Protein 3KSH (pdb70)

Nearest PDB structures (foldseek):
  3ksf-assembly2_D  TM=9.788E-01  e=5.929E-32  Staphylococcus aureus subsp. aureus MRSA252
  3ksg-assembly1_B  TM=9.656E-01  e=8.180E-30  Staphylococcus aureus subsp. aureus MRSA252
  5hl6-assembly1_A  TM=9.704E-01  e=9.368E-22  Burkholderia vietnamiensis G4
  8dgd-assembly1_A  TM=9.739E-01  e=2.449E-20  Klebsiella pneumoniae subsp. pneumoniae HS11286
  1vhm-assembly1_A  TM=9.750E-01  e=4.643E-20  Escherichia coli

Radius of gyration: 14.08 Å; Cα contacts (8 Å, |Δi|>4): 304; chains: 1; bounding box: 39×30×37 Å

Sequence (152 aa):
TINPTNYTLLKKQAASLIEDEHHMIAILSNMSALLNDNLDQINWVGFYLLEQNELILGPFQGHPACVHIPIGKGVCGTAVSERRTQVVADVHQFKGHIACDANSKSEIVVPIFKDDKIIGVLDIDAPITDRFDDNDKEHLEAIVKIIEKQLA

Solvent-accessible surface area: 7933 Å² total; per-residue (Å²): 165,69,90,113,27,84,12,90,112,2,45,142,88,0,38,76,62,2,107,115,76,152,144,63,94,49,2,1,43,73,0,0,33,19,0,60,113,56,9,48,6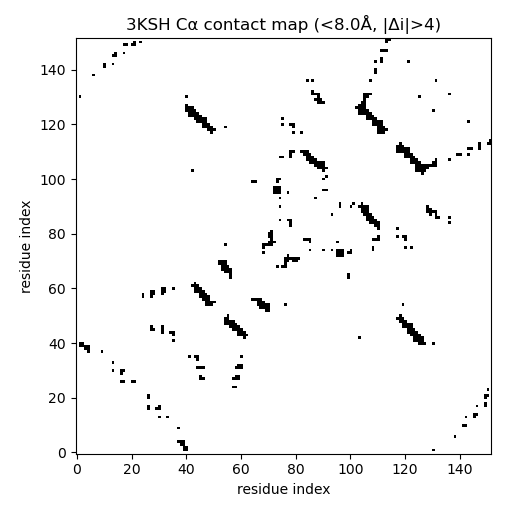2,26,44,18,0,0,0,10,16,33,66,143,132,51,0,30,39,13,24,56,58,47,137,129,38,48,73,104,7,58,74,38,122,0,0,6,0,17,0,9,59,91,128,159,16,18,60,12,48,53,5,139,138,32,187,37,72,48,94,57,16,80,104,9,101,0,2,0,0,6,8,3,66,75,118,128,111,5,31,0,0,0,6,0,17,0,59,61,65,92,11,14,80,118,81,14,61,111,33,0,59,31,0,4,120,46,0,33,122,43,36,98

Structure (mmCIF, N/CA/C/O backbone):
data_3KSH
#
_entry.id   3KSH
#
_cell.length_a   89.993
_cell.length_b   89.993
_cell.length_c   88.538
_cell.angle_alpha   90.00
_cell.angle_beta   90.00
_cell.angle_gamma   120.00
#
_symmetry.space_group_name_H-M   'P 61 2 2'
#
loop_
_entity.id
_entity.type
_entity.pdbx_description
1 polymer 'Putative uncharacterized protein'
2 non-polymer 'SULFATE ION'
3 water water
#
loop_
_atom_site.group_PDB
_atom_site.id
_atom_site.type_symbol
_atom_site.label_atom_id
_atom_site.label_alt_id
_atom_site.label_comp_id
_atom_site.label_asym_id
_atom_site.label_entity_id
_atom_site.label_seq_id
_atom_site.pdbx_PDB_ins_code
_atom_site.Cartn_x
_atom_site.Cartn_y
_atom_site.Cartn_z
_atom_site.occupancy
_atom_site.B_iso_or_equiv
_atom_site.auth_seq_id
_atom_site.auth_comp_id
_atom_site.auth_asym_id
_atom_site.auth_atom_id
_atom_site.pdbx_PDB_model_num
ATOM 1 N N . THR A 1 9 ? 78.359 9.921 -31.545 1.00 35.30 3 THR A N 1
ATOM 2 C CA . THR A 1 9 ? 78.222 11.071 -32.482 1.00 35.53 3 THR A CA 1
ATOM 3 C C . THR A 1 9 ? 76.906 11.006 -33.253 1.00 33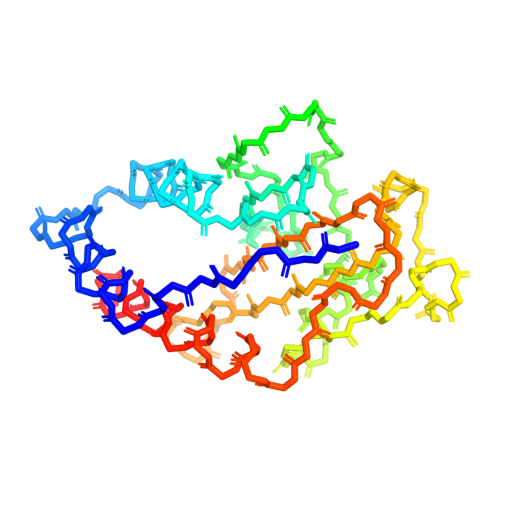.93 3 THR A C 1
ATOM 4 O O . THR A 1 9 ? 76.598 10.002 -33.895 1.00 34.41 3 THR A O 1
ATOM 8 N N . ILE A 1 10 ? 76.134 12.086 -33.183 1.00 28.53 4 ILE A N 1
ATOM 9 C CA . ILE A 1 10 ? 74.852 12.167 -33.876 1.00 26.79 4 ILE A CA 1
ATOM 10 C C . ILE A 1 10 ? 74.912 13.248 -34.946 1.00 26.50 4 ILE A C 1
ATOM 11 O O . ILE A 1 10 ? 75.053 14.429 -34.634 1.00 26.15 4 ILE A O 1
ATOM 16 N N . ASN A 1 11 ? 74.813 12.844 -36.207 1.00 27.06 5 ASN A N 1
ATOM 17 C CA . ASN A 1 11 ? 74.840 13.799 -37.304 1.00 26.55 5 ASN A CA 1
ATOM 18 C C . ASN A 1 11 ? 73.520 14.570 -37.283 1.00 24.51 5 ASN A C 1
ATOM 19 O O . ASN A 1 11 ? 72.450 13.975 -37.167 1.00 25.37 5 ASN A O 1
ATOM 24 N N . PRO A 1 12 ? 73.578 15.908 -37.384 1.00 22.80 6 PRO A N 1
ATOM 25 C CA . PRO A 1 12 ? 72.362 16.727 -37.368 1.00 20.46 6 PRO A CA 1
ATOM 26 C C . PRO A 1 12 ? 71.495 16.595 -38.619 1.00 17.70 6 PRO A C 1
ATOM 27 O O . PRO A 1 12 ? 71.974 16.238 -39.692 1.00 17.56 6 PRO A O 1
ATOM 31 N N . THR A 1 13 ? 70.210 16.893 -38.460 1.00 16.70 7 THR A N 1
ATOM 32 C CA . THR A 1 13 ? 69.247 16.826 -39.557 1.00 16.53 7 THR A CA 1
ATOM 33 C C . THR A 1 13 ? 68.764 18.229 -39.916 1.00 14.49 7 THR A C 1
ATOM 34 O O . THR A 1 13 ? 68.481 19.035 -39.030 1.00 14.61 7 THR A O 1
ATOM 38 N N . ASN A 1 14 ? 68.675 18.526 -41.210 1.00 14.04 8 ASN A N 1
ATOM 39 C CA . ASN A 1 14 ? 68.177 19.827 -41.639 1.00 14.29 8 ASN A CA 1
ATOM 40 C C . ASN A 1 14 ? 66.656 19.707 -41.654 1.00 13.77 8 ASN A C 1
ATOM 41 O O . ASN A 1 14 ? 66.041 19.474 -42.696 1.00 14.35 8 ASN A O 1
ATOM 46 N N . TYR A 1 15 ? 66.060 19.858 -40.476 1.00 14.17 9 TYR A N 1
ATOM 47 C CA . TYR A 1 15 ? 64.616 19.754 -40.309 1.00 14.06 9 TYR A CA 1
ATOM 48 C C . TYR A 1 15 ? 63.838 20.780 -41.114 1.00 14.75 9 TYR A C 1
ATOM 49 O O . TYR A 1 15 ? 62.708 20.531 -41.525 1.00 16.09 9 TYR A O 1
ATOM 58 N N . THR A 1 16 ? 64.436 21.944 -41.332 1.00 15.00 10 THR A N 1
ATOM 59 C CA . THR A 1 16 ? 63.766 22.992 -42.083 1.00 16.55 10 THR A CA 1
ATOM 60 C C . THR A 1 16 ? 63.447 22.508 -43.497 1.00 17.04 10 THR A C 1
ATOM 61 O O . THR A 1 16 ? 62.326 22.673 -43.978 1.00 17.54 10 THR A O 1
ATOM 65 N N . LEU A 1 17 ? 64.427 21.901 -44.160 1.00 14.68 11 LEU A N 1
ATOM 66 C CA . LEU A 1 17 ? 64.193 21.383 -45.504 1.00 15.69 11 LEU A CA 1
ATOM 67 C C . LEU A 1 17 ? 63.377 20.098 -45.444 1.00 16.18 11 LEU A C 1
ATOM 68 O O . LEU A 1 17 ? 62.577 19.819 -46.334 1.00 15.48 11 LEU A O 1
ATOM 73 N N . LEU A 1 18 ? 63.575 19.315 -44.391 1.00 14.88 12 LEU A N 1
ATOM 74 C CA . LEU A 1 18 ? 62.847 18.058 -44.257 1.00 15.76 12 LEU A CA 1
ATOM 75 C C . LEU A 1 18 ? 61.339 18.283 -44.194 1.00 16.67 12 LEU A C 1
ATOM 76 O O . LEU A 1 18 ? 60.568 17.498 -44.742 1.00 16.34 12 LEU A O 1
ATOM 81 N N . LYS A 1 19 ? 60.917 19.352 -43.527 1.00 17.70 13 LYS A N 1
ATOM 82 C CA . LYS A 1 19 ? 59.494 19.651 -43.421 1.00 19.90 13 LYS A CA 1
ATOM 83 C C . LYS A 1 19 ? 58.904 19.901 -44.804 1.00 22.03 13 LYS A C 1
ATOM 84 O O . LYS A 1 19 ? 57.800 19.446 -45.111 1.00 20.87 13 LYS A O 1
ATOM 90 N N . LYS A 1 20 ? 59.646 20.624 -45.638 1.00 24.24 14 LYS A N 1
ATOM 91 C CA . LYS A 1 20 ? 59.199 20.921 -46.990 1.00 27.05 14 LYS A CA 1
ATOM 92 C C . LYS A 1 20 ? 59.088 19.641 -47.807 1.00 26.57 14 LYS A C 1
ATOM 93 O O . LYS A 1 20 ? 58.135 19.465 -48.565 1.00 27.73 14 LYS A O 1
ATOM 99 N N . GLN A 1 21 ? 60.060 18.748 -47.644 1.00 24.96 15 GLN A N 1
ATOM 100 C CA . GLN A 1 21 ? 60.059 17.479 -48.362 1.00 24.76 15 GLN A CA 1
ATOM 101 C C . GLN A 1 21 ? 58.882 16.619 -47.917 1.00 24.56 15 GLN A C 1
ATOM 102 O O . GLN A 1 21 ? 58.211 15.997 -48.740 1.00 25.43 15 GLN A O 1
ATOM 108 N N . ALA A 1 22 ? 58.635 16.586 -46.612 1.00 21.59 16 ALA A N 1
ATOM 109 C CA . ALA A 1 22 ? 57.527 15.805 -46.079 1.00 20.92 16 ALA A CA 1
ATOM 110 C C . ALA A 1 22 ? 56.228 16.275 -46.727 1.00 22.01 16 ALA A C 1
ATOM 111 O O . ALA A 1 22 ? 55.407 15.464 -47.154 1.00 20.57 16 ALA A O 1
ATOM 113 N N . ALA A 1 23 ? 56.050 17.589 -46.805 1.00 23.49 17 ALA A N 1
ATOM 114 C CA . ALA A 1 23 ? 54.850 18.161 -47.407 1.00 27.15 17 ALA A CA 1
ATOM 115 C C . ALA A 1 23 ? 54.586 17.575 -48.794 1.00 29.34 17 ALA A C 1
ATOM 116 O O . ALA A 1 23 ? 53.441 17.539 -49.247 1.00 30.11 17 ALA A O 1
ATOM 118 N N . SER A 1 24 ? 55.646 17.110 -49.456 1.00 54.86 18 SER A N 1
ATOM 119 C CA . SER A 1 24 ? 55.541 16.525 -50.794 1.00 55.65 18 SER A CA 1
ATOM 120 C C . SER A 1 24 ? 54.977 15.107 -50.781 1.00 56.01 18 SER A C 1
ATOM 121 O O . SER A 1 24 ? 53.971 14.827 -51.432 1.00 56.68 18 SER A O 1
ATOM 124 N N . LEU A 1 25 ? 55.632 14.210 -50.048 1.00 38.65 19 LEU A N 1
ATOM 125 C CA . LEU A 1 25 ? 55.178 12.824 -49.949 1.00 38.45 19 LEU A CA 1
ATOM 126 C C . LEU A 1 25 ? 53.827 12.772 -49.251 1.00 38.29 19 LEU A C 1
ATOM 127 O O . LEU A 1 25 ? 53.338 11.699 -48.892 1.00 38.05 19 LEU A O 1
ATOM 132 N N . ILE A 1 26 ? 53.226 13.940 -49.062 1.00 25.65 20 ILE A N 1
ATOM 133 C CA . ILE A 1 26 ? 51.949 14.031 -48.380 1.00 25.16 20 ILE A CA 1
ATOM 134 C C . ILE A 1 26 ? 50.899 14.752 -49.232 1.00 24.88 20 ILE A C 1
ATOM 135 O O . ILE A 1 26 ? 49.757 14.307 -49.326 1.00 22.81 20 ILE A O 1
ATOM 140 N N . GLU A 1 27 ? 51.296 15.853 -49.863 1.00 23.16 21 GLU A N 1
ATOM 141 C CA . GLU A 1 27 ? 50.380 16.641 -50.688 1.00 24.28 21 GLU A CA 1
ATOM 142 C C . GLU A 1 27 ? 49.710 15.866 -51.820 1.00 23.75 21 GLU A C 1
ATOM 143 O O . GLU A 1 27 ? 50.345 15.055 -52.496 1.00 22.88 21 GLU A O 1
ATOM 149 N N . ASP A 1 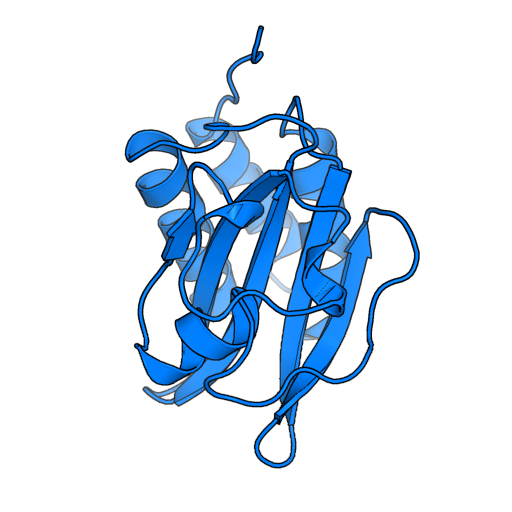28 ? 48.423 16.135 -52.023 1.00 37.26 22 ASP A N 1
ATOM 150 C CA . ASP A 1 28 ? 47.640 15.489 -53.074 1.00 37.55 22 ASP A CA 1
ATOM 151 C C . ASP A 1 28 ? 47.434 13.995 -52.846 1.00 36.06 22 ASP A C 1
ATOM 152 O O . ASP A 1 28 ? 46.950 13.289 -53.732 1.00 35.93 22 ASP A O 1
ATOM 157 N N . GLU A 1 29 ? 47.801 13.513 -51.663 1.00 23.72 23 GLU A N 1
ATOM 158 C CA . GLU A 1 29 ? 47.641 12.101 -51.340 1.00 21.44 23 GLU A CA 1
ATOM 159 C C . GLU A 1 29 ? 46.515 11.931 -50.329 1.00 18.97 23 GLU A C 1
ATOM 160 O O . GLU A 1 29 ? 46.411 12.701 -49.371 1.00 17.91 23 GLU A O 1
ATOM 166 N N . HIS A 1 30 ? 45.673 10.925 -50.538 1.00 20.88 24 HIS A N 1
ATOM 167 C CA . HIS A 1 30 ? 44.575 10.677 -49.618 1.00 21.07 24 HIS A CA 1
ATOM 168 C C . HIS A 1 30 ? 44.558 9.255 -49.073 1.00 19.63 24 HIS A C 1
ATOM 169 O O . HIS A 1 30 ? 43.694 8.902 -48.270 1.00 20.00 24 HIS A O 1
ATOM 176 N N . HIS A 1 31 ? 45.509 8.436 -49.510 1.00 18.04 25 HIS A N 1
ATOM 177 C CA . HIS A 1 31 ? 45.603 7.073 -48.998 1.00 16.53 25 HIS A CA 1
ATOM 178 C C . HIS A 1 31 ? 46.570 7.131 -47.824 1.00 14.70 25 HIS A C 1
ATOM 179 O O . HIS A 1 31 ? 47.786 7.260 -48.009 1.00 15.08 25 HIS A O 1
ATOM 186 N N . MET A 1 32 ? 46.022 7.050 -46.617 1.00 15.82 26 MET A N 1
ATOM 187 C CA . MET A 1 32 ? 46.826 7.137 -45.407 1.00 15.59 26 MET A CA 1
ATOM 188 C C . MET A 1 32 ? 47.982 6.154 -45.335 1.00 14.51 26 MET A C 1
ATOM 189 O O . MET A 1 32 ? 49.095 6.534 -44.975 1.00 13.31 26 MET A O 1
ATOM 194 N N . ILE A 1 33 ? 47.734 4.894 -45.670 1.00 14.51 27 ILE A N 1
ATOM 195 C CA . ILE A 1 33 ? 48.803 3.907 -45.596 1.00 13.64 27 ILE A CA 1
ATOM 196 C C . ILE A 1 33 ? 49.977 4.279 -46.494 1.00 14.65 27 ILE A C 1
ATOM 197 O O . ILE A 1 33 ? 51.131 4.146 -46.091 1.00 13.59 27 ILE A O 1
ATOM 202 N N . ALA A 1 34 ? 49.685 4.758 -47.701 1.00 13.39 28 ALA A N 1
ATOM 203 C CA . ALA A 1 34 ? 50.740 5.163 -48.626 1.00 12.90 28 ALA A CA 1
ATOM 204 C C . ALA A 1 34 ? 51.519 6.339 -48.035 1.00 13.07 28 ALA A C 1
ATOM 205 O O . ALA A 1 34 ? 52.750 6.388 -48.112 1.00 13.92 28 ALA A O 1
ATOM 207 N N . ILE A 1 35 ? 50.796 7.286 -47.444 1.00 13.06 29 ILE A N 1
ATOM 208 C CA . ILE A 1 35 ? 51.419 8.454 -46.829 1.00 13.47 29 ILE A CA 1
ATOM 209 C C . ILE A 1 35 ? 52.349 8.036 -45.692 1.00 13.34 29 ILE A C 1
ATOM 210 O O . ILE A 1 35 ? 53.484 8.510 -45.598 1.00 13.64 29 ILE A O 1
ATOM 215 N N . LEU A 1 36 ? 51.871 7.144 -44.829 1.00 12.94 30 LEU A N 1
ATOM 216 C CA . LEU A 1 36 ? 52.683 6.689 -43.706 1.00 11.86 30 LEU A CA 1
ATOM 217 C C . LEU A 1 36 ? 53.873 5.853 -44.166 1.00 11.67 30 LEU A C 1
ATOM 218 O O . LEU A 1 36 ? 54.959 5.945 -43.594 1.00 12.19 30 LEU A O 1
ATOM 223 N N . SER A 1 37 ? 53.676 5.044 -45.205 1.00 10.45 31 SER A N 1
ATOM 224 C CA . SER A 1 37 ? 54.767 4.224 -45.711 1.00 10.65 31 SER A CA 1
ATOM 225 C C . SER A 1 37 ? 55.870 5.134 -46.245 1.00 11.46 31 SER A C 1
ATOM 226 O O . SER A 1 37 ? 57.040 4.985 -45.875 1.00 11.26 31 SER A O 1
ATOM 229 N N . ASN A 1 38 ? 55.509 6.088 -47.101 1.00 12.20 32 ASN A N 1
ATOM 230 C CA . ASN A 1 38 ? 56.526 6.988 -47.645 1.00 11.93 32 ASN A CA 1
ATOM 231 C C . ASN A 1 38 ? 57.152 7.869 -46.573 1.00 11.41 32 ASN A C 1
ATOM 232 O O . ASN A 1 38 ? 58.345 8.166 -46.627 1.00 12.63 32 ASN A O 1
ATOM 237 N N . MET A 1 39 ? 56.360 8.286 -45.592 1.00 11.41 33 MET A N 1
ATOM 238 C CA . MET A 1 39 ? 56.909 9.118 -44.529 1.00 10.63 33 MET A CA 1
ATOM 239 C C . MET A 1 39 ? 57.924 8.351 -43.685 1.00 10.66 33 MET A C 1
ATOM 240 O O . MET A 1 39 ? 58.930 8.917 -43.253 1.00 12.84 33 MET A O 1
ATOM 245 N N . SER A 1 40 ? 57.676 7.064 -43.447 1.00 11.06 34 SER A N 1
ATOM 246 C CA . SER A 1 40 ? 58.622 6.290 -42.657 1.00 11.63 34 SER A CA 1
ATOM 247 C C . SER A 1 40 ? 59.954 6.245 -43.413 1.00 11.95 34 SER A C 1
ATOM 248 O O . SER A 1 40 ? 61.024 6.339 -42.812 1.00 13.19 34 SER A O 1
ATOM 251 N N . ALA A 1 41 ? 59.881 6.128 -44.737 1.00 13.29 35 ALA A N 1
ATOM 252 C CA . ALA A 1 41 ? 61.085 6.079 -45.564 1.00 13.47 35 ALA A CA 1
ATOM 253 C C . ALA A 1 41 ? 61.822 7.419 -45.549 1.00 12.48 35 ALA A C 1
ATOM 254 O O . ALA A 1 41 ? 63.046 7.460 -45.407 1.00 14.55 35 ALA A O 1
ATOM 256 N N . LEU A 1 42 ? 61.075 8.509 -45.704 1.00 13.02 36 LEU A N 1
ATOM 257 C CA . LEU A 1 42 ? 61.669 9.842 -45.700 1.00 13.53 36 LEU A CA 1
ATOM 258 C C . LEU A 1 42 ? 62.415 10.104 -44.395 1.00 14.36 36 LEU A C 1
ATOM 259 O O . LEU A 1 42 ? 63.560 10.557 -44.405 1.00 14.61 36 LEU A O 1
ATOM 264 N N . LEU A 1 43 ? 61.769 9.829 -43.266 1.00 13.58 37 LEU A N 1
ATOM 265 C CA . LEU A 1 43 ? 62.414 10.052 -41.979 1.00 14.02 37 LEU A CA 1
ATOM 266 C C . LEU A 1 43 ? 63.643 9.162 -41.815 1.00 13.93 37 LEU A C 1
ATOM 267 O O . LEU A 1 43 ? 64.687 9.610 -41.340 1.00 14.83 37 LEU A O 1
ATOM 272 N N . ASN A 1 44 ? 63.530 7.902 -42.222 1.00 13.61 38 ASN A N 1
ATOM 273 C CA . ASN A 1 44 ? 64.647 6.975 -42.099 1.00 14.54 38 ASN A CA 1
ATOM 274 C C . ASN A 1 44 ? 65.845 7.458 -42.912 1.00 14.31 38 ASN A C 1
ATOM 275 O O . ASN A 1 44 ? 66.990 7.304 -42.491 1.00 15.54 38 ASN A O 1
ATOM 280 N N . ASP A 1 45 ? 65.570 8.059 -44.066 1.00 14.88 39 ASP A N 1
ATOM 281 C CA . ASP A 1 45 ? 66.629 8.545 -44.949 1.00 17.25 39 ASP A CA 1
ATOM 282 C C . ASP A 1 45 ? 67.260 9.854 -44.493 1.00 17.53 39 ASP A C 1
ATOM 283 O O . ASP A 1 45 ? 68.289 10.266 -45.034 1.00 18.77 39 ASP A O 1
ATOM 288 N N . ASN A 1 46 ? 66.661 10.509 -43.505 1.00 13.49 40 ASN A N 1
ATOM 289 C CA . ASN A 1 46 ? 67.187 11.794 -43.063 1.00 14.62 40 ASN A CA 1
ATOM 290 C C . ASN A 1 46 ? 67.542 11.930 -41.589 1.00 15.22 40 ASN A C 1
ATOM 291 O O . ASN A 1 46 ? 67.982 12.995 -41.151 1.00 16.74 40 ASN A O 1
ATOM 296 N N . LEU A 1 47 ? 67.352 10.858 -40.828 1.00 14.43 41 LEU A N 1
ATOM 297 C CA . LEU A 1 47 ? 67.691 10.861 -39.411 1.00 15.84 41 LEU A CA 1
ATOM 298 C C . LEU A 1 47 ? 68.851 9.903 -39.181 1.00 15.23 41 LEU A C 1
ATOM 299 O O . LEU A 1 47 ? 68.789 8.739 -39.567 1.00 16.15 41 LEU A O 1
ATOM 304 N N . ASP A 1 48 ? 69.914 10.403 -38.564 1.00 18.73 42 ASP A N 1
ATOM 305 C CA . ASP A 1 48 ? 71.077 9.582 -38.275 1.00 19.13 42 ASP A CA 1
ATOM 306 C C . ASP A 1 48 ? 70.907 8.959 -36.893 1.00 19.27 42 ASP A C 1
ATOM 307 O O . ASP A 1 48 ? 70.123 9.439 -36.078 1.00 18.24 42 ASP A O 1
ATOM 312 N N . GLN A 1 49 ? 71.631 7.875 -36.647 1.00 18.06 43 GLN A N 1
ATOM 313 C CA . GLN A 1 49 ? 71.592 7.193 -35.362 1.00 19.59 43 GLN A CA 1
ATOM 314 C C . GLN A 1 49 ? 70.229 6.733 -34.858 1.00 18.12 43 GLN A C 1
ATOM 315 O O . GLN A 1 49 ? 69.874 6.976 -33.703 1.00 17.07 43 GLN A O 1
ATOM 321 N N . ILE A 1 50 ? 69.462 6.087 -35.730 1.00 15.65 44 ILE A N 1
ATOM 322 C CA . ILE A 1 50 ? 68.169 5.526 -35.344 1.00 15.57 44 ILE A CA 1
ATOM 323 C C . ILE A 1 50 ? 68.150 4.098 -35.885 1.00 14.94 44 ILE A C 1
ATOM 324 O O . ILE A 1 50 ? 68.892 3.779 -36.816 1.00 17.53 44 ILE A O 1
ATOM 329 N N . ASN A 1 51 ? 67.337 3.227 -35.295 1.00 14.91 45 ASN A N 1
ATOM 330 C CA . ASN A 1 51 ? 67.268 1.851 -35.780 1.00 15.22 45 ASN A CA 1
ATOM 331 C C . ASN A 1 51 ? 65.860 1.409 -36.168 1.00 15.49 45 ASN A C 1
ATOM 332 O O . ASN A 1 51 ? 65.670 0.307 -36.671 1.00 15.92 45 ASN A O 1
ATOM 337 N N . TRP A 1 52 ? 64.875 2.274 -35.949 1.00 11.90 46 TRP A N 1
ATOM 338 C CA . TRP A 1 52 ? 63.492 1.944 -36.287 1.00 12.37 46 TRP A CA 1
ATOM 339 C C . TRP A 1 52 ? 62.673 3.223 -36.353 1.00 13.19 46 TRP A C 1
ATOM 340 O O . TRP A 1 52 ? 62.790 4.084 -35.486 1.00 13.11 46 TRP A O 1
ATOM 351 N N . VAL A 1 53 ? 61.857 3.360 -37.391 1.00 13.52 47 VAL A N 1
ATOM 352 C CA . VAL A 1 53 ? 60.999 4.531 -37.510 1.00 13.04 47 VAL A CA 1
ATOM 353 C C . VAL A 1 53 ? 59.733 4.125 -38.242 1.00 13.18 47 VAL A C 1
ATOM 354 O O . VAL A 1 53 ? 59.781 3.567 -39.336 1.00 14.16 47 VAL A O 1
ATOM 358 N N . GLY A 1 54 ? 58.592 4.391 -37.622 1.00 11.16 48 GLY A N 1
ATOM 359 C CA . GLY A 1 54 ? 57.344 4.003 -38.241 1.00 10.68 48 GLY A CA 1
ATOM 360 C C . GLY A 1 54 ? 56.129 4.445 -37.461 1.00 10.94 48 GLY A C 1
ATOM 361 O O . GLY A 1 54 ? 56.211 5.290 -36.564 1.00 11.47 48 GLY A O 1
ATOM 362 N N . PHE A 1 55 ? 54.998 3.840 -37.796 1.00 10.56 49 PHE A N 1
ATOM 363 C CA . PHE A 1 55 ? 53.730 4.204 -37.184 1.00 11.25 49 PHE A CA 1
ATOM 364 C C . PHE A 1 55 ? 52.938 3.041 -36.612 1.00 10.82 49 PHE A C 1
ATOM 365 O O . PHE A 1 55 ? 53.065 1.903 -37.060 1.00 12.27 49 PHE A O 1
ATOM 373 N N . TYR A 1 56 ? 52.133 3.357 -35.606 1.00 11.60 50 TYR A N 1
ATOM 374 C CA . TYR A 1 56 ? 51.208 2.402 -35.007 1.00 12.99 50 TYR A CA 1
ATOM 375 C C . TYR A 1 56 ? 49.868 3.122 -35.118 1.00 13.57 50 TYR A C 1
ATOM 376 O O . TYR A 1 56 ? 49.797 4.340 -34.936 1.00 14.66 50 TYR A O 1
ATOM 385 N N . LEU A 1 57 ? 48.815 2.381 -35.431 1.00 13.19 51 LEU A N 1
ATOM 386 C CA . LEU A 1 57 ? 47.493 2.972 -35.577 1.00 13.73 51 LEU A CA 1
ATOM 387 C C . LEU A 1 57 ? 46.563 2.455 -34.495 1.00 15.44 51 LEU A C 1
ATOM 388 O O . LEU A 1 57 ? 46.598 1.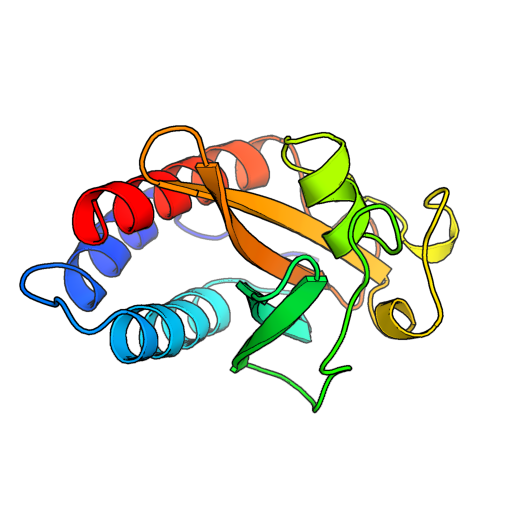274 -34.158 1.00 15.94 51 LEU A O 1
ATOM 393 N N . LEU A 1 58 ? 45.746 3.344 -33.937 1.00 14.41 52 LEU A N 1
ATOM 394 C CA . LEU A 1 58 ? 44.800 2.939 -32.906 1.00 17.13 52 LEU A CA 1
ATOM 395 C C . LEU A 1 58 ? 43.614 2.267 -33.578 1.00 17.60 52 LEU A C 1
ATOM 396 O O . LEU A 1 58 ? 42.875 2.899 -34.335 1.00 18.12 52 LEU A O 1
ATOM 401 N N . GLU A 1 59 ? 43.453 0.977 -33.308 1.00 19.77 53 GLU A N 1
ATOM 402 C CA . GLU A 1 59 ? 42.372 0.188 -33.885 1.00 23.89 53 GLU A CA 1
ATOM 403 C C . GLU A 1 59 ? 41.800 -0.731 -32.817 1.00 24.63 53 GLU A C 1
ATOM 404 O O . GLU A 1 59 ? 42.532 -1.493 -32.188 1.00 26.42 53 GLU A O 1
ATOM 410 N N . GLN A 1 60 ? 40.489 -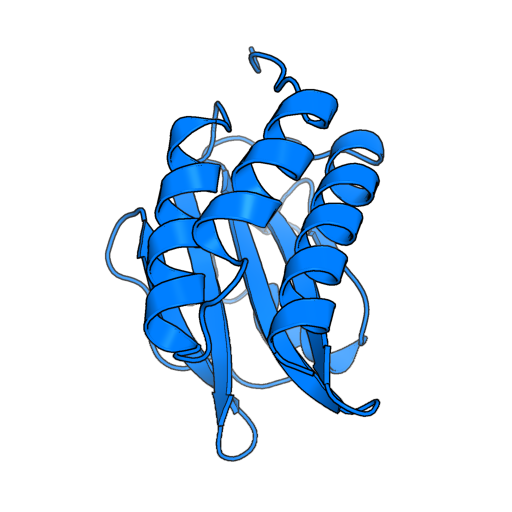0.664 -32.620 1.00 25.48 54 GLN A N 1
ATOM 411 C CA . GLN A 1 60 ? 39.828 -1.498 -31.621 1.00 26.93 54 GLN A CA 1
ATOM 412 C C . GLN A 1 60 ? 40.424 -1.336 -30.221 1.00 25.87 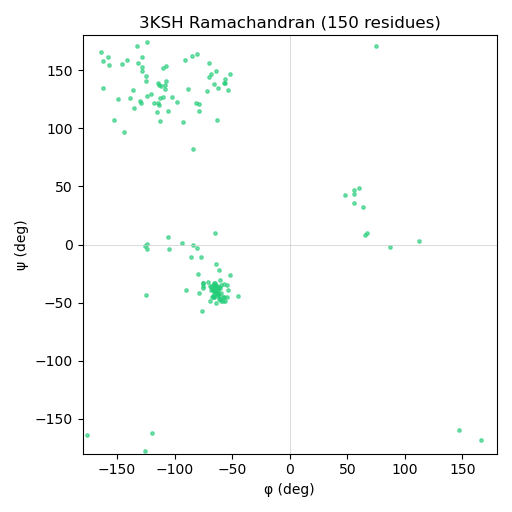54 GLN A C 1
ATOM 413 O O . GLN A 1 60 ? 40.649 -2.320 -29.515 1.00 26.43 54 GLN A O 1
ATOM 419 N N . ASN A 1 61 ? 40.693 -0.092 -29.834 1.00 25.19 55 ASN A N 1
ATOM 420 C CA . ASN A 1 61 ? 41.223 0.219 -28.506 1.00 23.26 55 ASN A CA 1
ATOM 421 C C . ASN A 1 61 ? 42.611 -0.328 -28.151 1.00 22.08 55 ASN A C 1
ATOM 422 O O . ASN A 1 61 ? 42.878 -0.643 -26.995 1.00 21.18 55 ASN A O 1
ATOM 427 N N . GLU A 1 62 ? 43.488 -0.437 -29.144 1.00 19.69 56 GLU A N 1
ATOM 428 C CA . GLU A 1 62 ? 44.860 -0.903 -28.935 1.00 17.54 56 GLU A CA 1
ATOM 429 C C . GLU A 1 62 ? 45.674 -0.372 -30.113 1.00 14.92 56 GLU A C 1
ATOM 430 O O . GLU A 1 62 ? 45.099 0.015 -31.125 1.00 13.89 56 GLU A O 1
ATOM 436 N N . LEU A 1 63 ? 46.996 -0.331 -29.976 1.00 15.47 57 LEU A N 1
ATOM 437 C CA . LEU A 1 63 ? 47.844 0.130 -31.073 1.00 13.96 57 LEU A CA 1
ATOM 438 C C . LEU A 1 63 ? 48.190 -1.061 -31.951 1.00 14.73 57 LEU A C 1
ATOM 439 O O . LEU A 1 63 ? 48.560 -2.126 -31.454 1.00 14.97 57 LEU A O 1
ATOM 444 N N . ILE A 1 64 ? 48.065 -0.869 -33.260 1.00 13.32 58 ILE A N 1
ATOM 445 C CA . ILE A 1 64 ? 48.359 -1.910 -34.235 1.00 13.55 58 ILE A CA 1
ATOM 446 C C . ILE A 1 64 ? 49.457 -1.402 -35.165 1.00 13.91 58 ILE A C 1
ATOM 447 O O . ILE A 1 64 ? 49.371 -0.300 -35.712 1.00 14.41 58 ILE A O 1
ATOM 452 N N . LEU A 1 65 ? 50.486 -2.218 -35.337 1.00 11.40 59 LEU A N 1
ATOM 453 C CA . LEU A 1 65 ? 51.619 -1.867 -36.179 1.00 12.08 59 LEU A CA 1
ATOM 454 C C . LEU A 1 65 ? 51.236 -1.449 -37.591 1.00 11.29 59 LEU A C 1
ATOM 455 O O . LEU A 1 65 ? 50.441 -2.112 -38.253 1.00 13.16 59 LEU A O 1
ATOM 460 N N . GLY A 1 66 ? 51.828 -0.343 -38.034 1.00 11.42 60 GLY A N 1
ATOM 461 C CA . GLY A 1 66 ? 51.600 0.167 -39.372 1.00 10.98 60 GLY A CA 1
ATOM 462 C C . GLY A 1 66 ? 52.933 0.194 -40.103 1.00 11.89 60 GLY A C 1
ATOM 463 O O . GLY A 1 66 ? 53.883 -0.459 -39.670 1.00 14.10 60 GLY A O 1
ATOM 464 N N . PRO A 1 67 ? 53.042 0.947 -41.207 1.00 12.04 61 PRO A N 1
ATOM 465 C CA . PRO A 1 67 ? 54.266 1.066 -42.013 1.00 11.56 61 PRO A CA 1
ATOM 466 C C . PRO A 1 67 ? 55.472 1.537 -41.201 1.00 11.80 61 PRO A C 1
ATOM 467 O O . PRO A 1 67 ? 55.349 2.393 -40.327 1.00 11.75 61 PRO A O 1
ATOM 471 N N . PHE A 1 68 ? 56.643 0.995 -41.512 1.00 10.80 62 PHE A N 1
ATOM 472 C CA . PHE A 1 68 ? 57.853 1.364 -40.790 1.00 10.57 62 PHE A CA 1
ATOM 473 C C . PHE A 1 68 ? 59.112 0.953 -41.538 1.00 9.76 62 PHE A C 1
ATOM 474 O O . PHE A 1 68 ? 59.057 0.157 -42.472 1.00 11.17 62 PHE A O 1
ATOM 482 N N . GLN A 1 69 ? 60.244 1.509 -41.114 1.00 11.33 63 GLN A N 1
ATOM 483 C CA . GLN A 1 69 ? 61.538 1.156 -41.688 1.00 11.56 63 GLN A CA 1
ATOM 484 C C . GLN A 1 69 ? 62.338 0.558 -40.529 1.00 10.72 63 GLN A C 1
ATOM 485 O O . GLN A 1 69 ? 62.541 1.220 -39.509 1.00 12.18 63 GLN A O 1
ATOM 491 N N . GLY A 1 70 ? 62.781 -0.685 -40.686 1.00 11.35 64 GLY A N 1
ATOM 492 C CA . GLY A 1 70 ? 63.553 -1.340 -39.642 1.00 11.85 64 GLY A CA 1
ATOM 493 C C . GLY A 1 70 ? 63.296 -2.834 -39.595 1.00 12.61 64 GLY A C 1
ATOM 494 O O . GLY A 1 70 ? 62.839 -3.424 -40.575 1.00 12.69 64 GLY A O 1
ATOM 495 N N . HIS A 1 71 ? 63.609 -3.452 -38.459 1.00 12.08 65 HIS A N 1
ATOM 496 C CA . HIS A 1 71 ? 63.400 -4.884 -38.277 1.00 13.07 65 HIS A CA 1
ATOM 497 C C . HIS A 1 71 ? 61.965 -5.152 -37.828 1.00 11.45 65 HIS A C 1
ATOM 498 O O . HIS A 1 71 ? 61.280 -4.245 -37.365 1.00 13.50 65 HIS A O 1
ATOM 505 N N . PRO A 1 72 ? 61.491 -6.402 -37.969 1.00 12.42 66 PRO A N 1
ATOM 506 C CA . PRO A 1 72 ? 60.125 -6.747 -37.559 1.00 12.85 66 PRO A CA 1
ATOM 507 C C . PRO A 1 72 ? 59.861 -6.298 -36.124 1.00 13.85 66 PRO A C 1
ATOM 508 O O . PRO A 1 72 ? 60.767 -6.308 -35.286 1.00 14.19 66 PRO A O 1
ATOM 512 N N . ALA A 1 73 ? 58.619 -5.913 -35.848 1.00 11.50 67 ALA A N 1
ATOM 513 C CA . ALA A 1 73 ? 58.238 -5.429 -34.528 1.00 12.20 67 ALA A CA 1
ATOM 514 C C . ALA A 1 73 ? 56.955 -6.068 -34.021 1.00 12.47 67 ALA A C 1
ATOM 515 O O . ALA A 1 73 ? 56.254 -6.768 -34.755 1.00 11.98 67 ALA A O 1
ATOM 517 N N . CYS A 1 74 ? 56.644 -5.825 -32.754 1.00 13.43 68 CYS A N 1
ATOM 518 C CA . CYS A 1 74 ? 55.413 -6.358 -32.188 1.00 13.23 68 CYS A CA 1
ATOM 519 C C . CYS A 1 74 ? 54.236 -5.705 -32.888 1.00 13.07 68 CYS A C 1
ATOM 520 O O . CYS A 1 74 ? 54.241 -4.498 -33.120 1.00 13.83 68 CYS A O 1
ATOM 523 N N . VAL A 1 75 ? 53.222 -6.495 -33.201 1.00 12.95 69 VAL A N 1
ATOM 524 C CA . VAL A 1 75 ? 52.042 -5.971 -33.871 1.00 12.86 69 VAL A CA 1
ATOM 525 C C . VAL A 1 75 ? 51.088 -5.251 -32.918 1.00 15.12 69 VAL A C 1
ATOM 526 O O . VAL A 1 75 ? 50.554 -4.195 -33.253 1.00 13.71 69 VAL A O 1
ATOM 530 N N . HIS A 1 76 ? 50.880 -5.810 -31.728 1.00 14.64 70 HIS A N 1
ATOM 531 C CA . HIS A 1 76 ? 49.960 -5.209 -30.767 1.00 15.18 70 HIS A CA 1
ATOM 532 C C . HIS A 1 76 ? 50.635 -4.556 -29.567 1.00 14.95 70 HIS A C 1
ATOM 533 O O . HIS A 1 76 ? 51.532 -5.142 -28.954 1.00 16.33 70 HIS A O 1
ATOM 540 N N . ILE A 1 77 ? 50.198 -3.343 -29.234 1.00 14.38 71 ILE A N 1
ATOM 541 C CA . ILE A 1 77 ? 50.708 -2.627 -28.065 1.00 14.49 71 ILE A CA 1
ATOM 542 C C . ILE A 1 77 ? 49.490 -2.049 -27.352 1.00 15.70 71 ILE A C 1
ATOM 543 O O . ILE A 1 77 ? 48.754 -1.238 -27.916 1.00 14.98 71 ILE A O 1
ATOM 548 N N . PRO A 1 78 ? 49.248 -2.471 -26.105 1.00 14.90 72 PRO A N 1
ATOM 549 C CA . PRO A 1 78 ? 48.093 -1.965 -25.360 1.00 14.98 72 PRO A CA 1
ATOM 550 C C . PRO A 1 78 ? 48.200 -0.496 -24.977 1.00 15.06 72 PRO A C 1
ATOM 551 O O . PRO A 1 78 ? 49.289 0.002 -24.697 1.00 14.83 72 PRO A O 1
ATOM 555 N N . ILE A 1 79 ? 47.061 0.188 -24.955 1.00 17.93 73 ILE A N 1
ATOM 556 C CA . ILE A 1 79 ? 47.039 1.586 -24.546 1.00 17.64 73 ILE A CA 1
ATOM 557 C C . ILE A 1 79 ? 47.511 1.609 -23.092 1.00 18.92 73 ILE A C 1
ATOM 558 O O . ILE A 1 79 ? 47.074 0.786 -22.285 1.00 18.40 73 ILE A O 1
ATOM 563 N N . GLY A 1 80 ? 48.410 2.530 -22.760 1.00 17.97 74 GLY A N 1
ATOM 564 C CA . GLY A 1 80 ? 48.897 2.620 -21.394 1.00 17.90 74 GLY A CA 1
ATOM 565 C C . GLY A 1 80 ? 50.087 1.739 -21.054 1.00 17.47 74 GLY A C 1
ATOM 566 O O . GLY A 1 80 ? 50.586 1.782 -19.928 1.00 18.20 74 GLY A O 1
ATOM 567 N N . LYS A 1 81 ? 50.547 0.937 -22.011 1.00 14.46 75 LYS A N 1
ATOM 568 C CA . LYS A 1 81 ? 51.693 0.062 -21.778 1.00 14.20 75 LYS A CA 1
ATOM 569 C C . LYS A 1 81 ? 52.787 0.292 -22.821 1.00 13.64 75 LYS A C 1
ATOM 570 O O . LYS A 1 81 ? 52.498 0.572 -23.984 1.00 15.60 75 LYS A O 1
ATOM 576 N N . GLY A 1 82 ? 54.040 0.174 -22.391 1.00 16.76 76 GLY A N 1
ATOM 577 C CA . GLY A 1 82 ? 55.160 0.385 -23.292 1.00 16.40 76 GLY A CA 1
ATOM 578 C C . GLY A 1 82 ? 55.356 1.864 -23.573 1.00 16.95 76 GLY A C 1
ATOM 579 O O . GLY A 1 82 ? 54.523 2.689 -23.199 1.00 17.12 76 GLY A O 1
ATOM 580 N N . VAL A 1 83 ? 56.454 2.216 -24.234 1.00 15.35 77 VAL A N 1
ATOM 581 C CA . VAL A 1 83 ? 56.701 3.618 -24.542 1.00 14.59 77 VAL A CA 1
ATOM 582 C C . VAL A 1 83 ? 55.600 4.162 -25.457 1.00 14.43 77 VAL A C 1
ATOM 583 O O . VAL A 1 83 ? 55.073 5.250 -25.228 1.00 16.27 77 VAL A O 1
ATOM 587 N N . CYS A 1 84 ? 55.236 3.395 -26.481 1.00 13.19 78 CYS A N 1
ATOM 588 C CA . CYS A 1 84 ? 54.196 3.827 -27.415 1.00 12.82 78 CYS A CA 1
ATOM 589 C C . CYS A 1 84 ? 52.815 3.911 -26.782 1.00 13.75 78 CYS A C 1
ATOM 590 O O . CYS A 1 84 ? 52.078 4.867 -27.015 1.00 15.01 78 CYS A O 1
ATOM 593 N N . GLY A 1 85 ? 52.463 2.903 -25.991 1.00 14.54 79 GLY A N 1
ATOM 594 C CA . GLY A 1 85 ? 51.160 2.897 -25.352 1.00 14.21 79 GLY A CA 1
ATOM 595 C C . GLY A 1 85 ? 51.029 4.018 -24.345 1.00 13.58 79 GLY A C 1
ATOM 596 O O . GLY A 1 85 ? 49.943 4.570 -24.148 1.00 15.00 79 GLY A O 1
ATOM 597 N N . THR A 1 86 ? 52.139 4.359 -23.704 1.00 14.12 80 THR A N 1
ATOM 598 C CA . THR A 1 86 ? 52.134 5.424 -22.714 1.00 15.97 80 THR A CA 1
ATOM 599 C C . THR A 1 86 ? 51.969 6.781 -23.385 1.00 16.11 80 THR A C 1
ATOM 600 O O . THR A 1 86 ? 51.377 7.687 -22.811 1.00 16.64 80 THR A O 1
ATOM 604 N N . ALA A 1 87 ? 52.488 6.927 -24.601 1.00 16.20 81 ALA A N 1
ATOM 605 C CA . ALA A 1 87 ? 52.335 8.188 -25.315 1.00 16.03 81 ALA A CA 1
ATOM 606 C C . ALA A 1 87 ? 50.844 8.416 -25.550 1.00 17.33 81 ALA A C 1
ATOM 607 O O . ALA A 1 87 ? 50.356 9.540 -25.452 1.00 17.47 81 ALA A O 1
ATOM 609 N N . VAL A 1 88 ? 50.124 7.340 -25.859 1.00 14.15 82 VAL A N 1
ATOM 610 C CA . VAL A 1 88 ? 48.689 7.426 -26.106 1.00 15.66 82 VAL A CA 1
ATOM 611 C C . VAL A 1 88 ? 47.912 7.737 -24.831 1.00 16.00 82 VAL A C 1
ATOM 612 O O . VAL A 1 88 ? 47.078 8.641 -24.818 1.00 15.69 82 VAL A O 1
ATOM 616 N N . SER A 1 89 ? 48.190 7.003 -23.757 1.00 17.47 83 SER A N 1
ATOM 617 C CA . SER A 1 89 ? 47.480 7.234 -22.504 1.00 18.65 83 SER A CA 1
ATOM 618 C C . SER A 1 89 ? 47.764 8.611 -21.908 1.00 19.76 83 SER A C 1
ATOM 619 O O . SER A 1 89 ? 46.887 9.209 -21.282 1.00 20.33 83 SER A O 1
ATOM 622 N N . GLU A 1 90 ? 48.972 9.129 -22.101 1.00 19.21 84 GLU A N 1
ATOM 623 C CA . GLU A 1 90 ? 49.292 10.449 -21.567 1.00 20.23 84 GLU A CA 1
ATOM 624 C C . GLU A 1 90 ? 48.866 11.534 -22.550 1.00 19.94 84 GLU A C 1
ATOM 625 O O . GLU A 1 90 ? 48.853 12.718 -22.212 1.00 19.54 84 GLU A O 1
ATOM 631 N N . ARG A 1 91 ? 48.512 11.116 -23.763 1.00 19.74 85 ARG A N 1
ATOM 632 C CA . ARG A 1 91 ? 48.075 12.028 -24.818 1.00 19.06 85 ARG A CA 1
ATOM 633 C C . ARG A 1 91 ? 49.103 13.115 -25.110 1.00 20.19 85 ARG A C 1
ATOM 634 O O . ARG A 1 91 ? 48.747 14.260 -25.407 1.00 20.60 85 ARG A O 1
ATOM 642 N N . ARG A 1 92 ? 50.379 12.756 -25.029 1.00 18.30 86 ARG A N 1
ATOM 643 C CA . ARG A 1 92 ? 51.441 13.714 -25.291 1.00 19.62 86 ARG A CA 1
ATOM 644 C C . ARG A 1 92 ? 52.730 13.016 -25.689 1.00 19.11 86 ARG A C 1
ATOM 645 O O . ARG A 1 92 ? 52.967 11.861 -25.339 1.00 17.47 86 ARG A O 1
ATOM 653 N N . THR A 1 93 ? 53.562 13.739 -26.425 1.00 17.99 87 THR A N 1
ATOM 654 C CA . THR A 1 93 ? 54.834 13.219 -26.890 1.00 16.20 87 THR A CA 1
ATOM 655 C C . THR A 1 93 ? 55.712 12.722 -25.750 1.00 16.88 87 THR A C 1
ATOM 656 O O . THR A 1 93 ? 55.793 13.350 -24.688 1.00 16.52 87 THR A O 1
ATOM 660 N N . GLN A 1 94 ? 56.366 11.588 -25.983 1.00 15.29 88 GLN A N 1
ATOM 661 C CA . GLN A 1 94 ? 57.267 10.988 -25.007 1.00 15.60 88 GLN A CA 1
ATOM 662 C C . GLN A 1 94 ? 58.686 11.045 -25.554 1.00 15.18 88 GLN A C 1
ATOM 663 O O . GLN A 1 94 ? 58.961 10.511 -26.628 1.00 15.01 88 GLN A O 1
ATOM 669 N N . VAL A 1 95 ? 59.580 11.713 -24.833 1.00 18.05 89 VAL A N 1
ATOM 670 C CA . VAL A 1 95 ? 60.977 11.785 -25.236 1.00 19.08 89 VAL A CA 1
ATOM 671 C C . VAL A 1 95 ? 61.704 10.999 -24.150 1.00 19.35 89 VAL A C 1
ATOM 672 O O . VAL A 1 95 ? 61.844 11.458 -23.013 1.00 20.34 89 VAL A O 1
ATOM 676 N N . VAL A 1 96 ? 62.141 9.798 -24.508 1.00 15.80 90 VAL A N 1
ATOM 677 C CA . VAL A 1 96 ? 62.805 8.900 -23.570 1.00 16.61 90 VAL A CA 1
ATOM 678 C C . VAL A 1 96 ? 64.308 8.803 -23.796 1.00 16.43 90 VAL A C 1
ATOM 679 O O . VAL A 1 96 ? 64.764 8.318 -24.828 1.00 15.99 90 VAL A O 1
ATOM 683 N N . ALA A 1 97 ? 65.075 9.265 -22.816 1.00 15.92 91 ALA A N 1
ATOM 684 C CA . ALA A 1 97 ? 66.525 9.240 -22.910 1.00 17.30 91 ALA A CA 1
ATOM 685 C C . ALA A 1 97 ? 67.085 7.838 -22.698 1.00 17.58 91 ALA A C 1
ATOM 686 O O . ALA A 1 97 ? 68.100 7.475 -23.293 1.00 17.75 91 ALA A O 1
ATOM 688 N N . ASP A 1 98 ? 66.417 7.053 -21.857 1.00 18.12 92 ASP A N 1
ATOM 689 C CA . ASP A 1 98 ? 66.861 5.693 -21.553 1.00 19.61 92 ASP A CA 1
ATOM 690 C C . ASP A 1 98 ? 65.655 4.773 -21.366 1.00 20.45 92 ASP A C 1
ATOM 691 O O . ASP A 1 98 ? 65.073 4.699 -20.285 1.00 19.80 92 ASP A O 1
ATOM 696 N N . VAL A 1 99 ? 65.288 4.063 -22.427 1.00 18.51 93 VAL A N 1
ATOM 697 C CA . VAL A 1 99 ? 64.138 3.166 -22.391 1.00 17.02 93 VAL A CA 1
ATOM 698 C C . VAL A 1 99 ? 64.180 2.142 -21.255 1.00 19.86 93 VAL A C 1
ATOM 699 O O . VAL A 1 99 ? 63.156 1.858 -20.631 1.00 18.13 93 VAL A O 1
ATOM 703 N N . HIS A 1 100 ? 65.359 1.597 -20.979 1.00 23.77 94 HIS A N 1
ATOM 704 C CA . HIS A 1 100 ? 65.492 0.597 -19.925 1.00 29.09 94 HIS A CA 1
ATOM 705 C C . HIS A 1 100 ? 65.104 1.153 -18.557 1.00 30.46 94 HIS A C 1
ATOM 706 O O . HIS A 1 100 ? 64.764 0.398 -17.644 1.00 30.06 94 HIS A O 1
ATOM 713 N N . GLN A 1 101 ? 65.153 2.475 -18.421 1.00 28.46 95 GLN A N 1
ATOM 714 C CA . GLN A 1 101 ? 64.807 3.127 -17.162 1.00 30.77 95 GLN A CA 1
ATOM 715 C C . GLN A 1 101 ? 63.446 3.807 -17.246 1.00 29.76 95 GLN A C 1
ATOM 716 O O . GLN A 1 101 ? 63.038 4.510 -16.321 1.00 30.51 95 GLN A O 1
ATOM 722 N N . PHE A 1 102 ? 62.746 3.595 -18.357 1.00 26.67 96 PHE A N 1
ATOM 723 C CA . PHE A 1 102 ? 61.430 4.192 -18.559 1.00 25.36 96 PHE A CA 1
ATOM 724 C C . PHE A 1 102 ? 60.351 3.390 -17.844 1.00 27.03 96 PHE A C 1
ATOM 725 O O . PHE A 1 102 ? 60.173 2.195 -18.097 1.00 26.06 96 PHE A O 1
ATOM 733 N N . LYS A 1 103 ? 59.634 4.060 -16.947 1.00 32.12 97 LYS A N 1
ATOM 734 C CA . LYS A 1 103 ? 58.571 3.427 -16.181 1.00 34.72 97 LYS A CA 1
ATOM 735 C C . LYS A 1 103 ? 57.454 2.945 -17.094 1.00 33.63 97 LYS A C 1
ATOM 736 O O . LYS A 1 103 ? 56.687 3.747 -17.630 1.00 33.65 97 LYS A O 1
ATOM 742 N N . GLY A 1 104 ? 57.368 1.632 -17.274 1.00 30.48 98 GLY A N 1
ATOM 743 C CA . GLY A 1 104 ? 56.328 1.082 -18.120 1.00 28.45 98 GLY A CA 1
ATOM 744 C C . GLY A 1 104 ? 56.836 0.454 -19.402 1.00 26.33 98 GLY A C 1
ATOM 745 O O . GLY A 1 104 ? 56.038 0.005 -20.223 1.00 25.63 98 GLY A O 1
ATOM 746 N N . HIS A 1 105 ? 58.151 0.419 -19.592 1.00 26.83 99 HIS A N 1
ATOM 747 C CA . HIS A 1 105 ? 58.686 -0.183 -20.805 1.00 24.92 99 HIS A CA 1
ATOM 748 C C . HIS A 1 105 ? 58.327 -1.665 -20.783 1.00 22.81 99 HIS A C 1
ATOM 749 O O . HIS A 1 105 ? 58.200 -2.267 -19.715 1.00 22.79 99 HIS A O 1
ATOM 756 N N . ILE A 1 106 ? 58.137 -2.243 -21.963 1.00 19.10 100 ILE A N 1
ATOM 757 C CA . ILE A 1 106 ? 57.776 -3.650 -22.068 1.00 17.53 100 ILE A CA 1
ATOM 758 C C . ILE A 1 106 ? 58.769 -4.401 -22.946 1.00 14.40 100 ILE A C 1
ATOM 759 O O . ILE A 1 106 ? 59.661 -3.793 -23.538 1.00 14.25 100 ILE A O 1
ATOM 764 N N . ALA A 1 107 ? 58.610 -5.719 -23.029 1.00 16.80 101 ALA A N 1
ATOM 765 C CA . ALA A 1 107 ? 59.506 -6.549 -23.833 1.00 15.80 101 ALA A CA 1
ATOM 766 C C . ALA A 1 107 ? 59.586 -6.067 -25.278 1.00 15.29 101 ALA A C 1
ATOM 767 O O . ALA A 1 107 ? 60.635 -6.150 -25.911 1.00 15.15 101 ALA A O 1
ATOM 769 N N . CYS A 1 108 ? 58.475 -5.561 -25.800 1.00 15.93 102 CYS A N 1
ATOM 770 C CA . CYS A 1 108 ? 58.454 -5.077 -27.176 1.00 15.96 102 CYS A CA 1
ATOM 771 C C . CYS A 1 108 ? 59.368 -3.871 -27.416 1.00 14.94 102 CYS A C 1
ATOM 772 O O . CYS A 1 108 ? 59.693 -3.566 -28.565 1.00 15.46 102 CYS A O 1
ATOM 775 N N . ASP A 1 109 ? 59.783 -3.202 -26.338 1.00 15.17 103 ASP A N 1
ATOM 776 C CA . ASP A 1 109 ? 60.671 -2.036 -26.419 1.00 15.32 103 ASP A CA 1
ATOM 777 C C . ASP A 1 109 ? 62.143 -2.425 -26.264 1.00 15.23 103 ASP A C 1
ATOM 778 O O . ASP A 1 109 ? 63.020 -1.563 -26.279 1.00 15.38 103 ASP A O 1
ATOM 783 N N . ALA A 1 110 ? 62.406 -3.717 -26.106 1.00 15.89 104 ALA A N 1
ATOM 784 C CA . ALA A 1 110 ? 63.758 -4.221 -25.878 1.00 16.39 104 ALA A CA 1
ATOM 785 C C . ALA A 1 110 ? 64.905 -3.678 -26.729 1.00 16.46 104 ALA A C 1
ATOM 786 O O . ALA A 1 110 ? 65.978 -3.377 -26.203 1.00 18.13 104 ALA A O 1
ATOM 788 N N . ASN A 1 111 ? 64.696 -3.556 -28.035 1.00 16.05 105 ASN A N 1
ATOM 789 C CA . ASN A 1 111 ? 65.767 -3.093 -28.911 1.00 17.14 105 ASN A CA 1
ATOM 790 C C . ASN A 1 111 ? 65.929 -1.579 -28.995 1.00 16.18 105 ASN A C 1
ATOM 791 O O . ASN A 1 111 ? 66.808 -1.079 -29.698 1.00 16.08 105 ASN A O 1
ATOM 796 N N . SER A 1 112 ? 65.083 -0.848 -28.281 1.00 14.38 106 SER A N 1
ATOM 797 C CA . SER A 1 112 ? 65.164 0.607 -28.288 1.00 15.59 106 SER A CA 1
ATOM 798 C C . SER A 1 112 ? 65.923 1.101 -27.060 1.00 15.03 106 SER A C 1
ATOM 799 O O . SER A 1 112 ? 65.539 0.789 -25.935 1.00 16.50 106 SER A O 1
ATOM 802 N N . LYS A 1 113 ? 66.999 1.858 -27.275 1.00 16.03 107 LYS A N 1
ATOM 803 C CA . LYS A 1 113 ? 67.793 2.400 -26.170 1.00 17.49 107 LYS A CA 1
ATOM 804 C C . LYS A 1 113 ? 67.250 3.772 -25.761 1.00 16.28 107 LYS A C 1
ATOM 805 O O . LYS A 1 113 ? 67.217 4.111 -24.579 1.00 17.28 107 LYS A O 1
ATOM 811 N N . SER A 1 114 ? 66.857 4.572 -26.747 1.00 14.83 108 SER A N 1
ATOM 812 C CA . SER A 1 114 ? 66.248 5.871 -26.488 1.00 14.62 108 SER A CA 1
ATOM 813 C C . SER A 1 114 ? 65.163 5.973 -27.544 1.00 14.00 108 SER A C 1
ATOM 814 O O . SER A 1 114 ? 65.225 5.293 -28.572 1.00 13.95 108 SER A O 1
ATOM 817 N N . GLU A 1 115 ? 64.169 6.816 -27.309 1.00 14.55 109 GLU A N 1
ATOM 818 C CA . GLU A 1 115 ? 63.046 6.847 -28.228 1.00 15.23 109 GLU A CA 1
ATOM 819 C C . GLU A 1 115 ? 62.199 8.104 -28.113 1.00 14.44 109 GLU A C 1
ATOM 820 O O . GLU A 1 115 ? 62.231 8.798 -27.099 1.00 15.11 109 GLU A O 1
ATOM 826 N N . ILE A 1 116 ? 61.466 8.409 -29.179 1.00 12.15 110 ILE 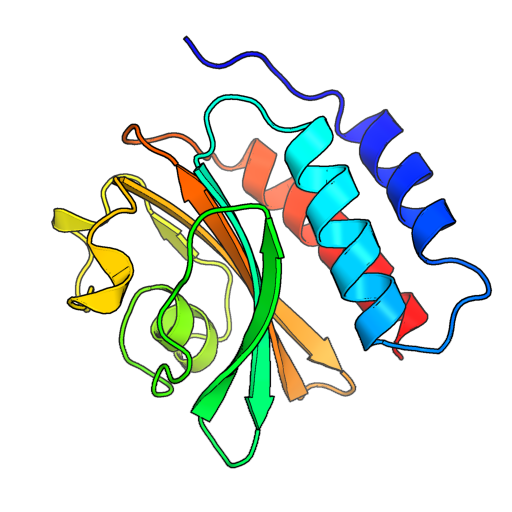A N 1
ATOM 827 C CA . ILE A 1 116 ? 60.536 9.528 -29.166 1.00 12.56 110 ILE A CA 1
ATOM 828 C C . ILE A 1 116 ? 59.261 9.024 -29.833 1.00 13.21 110 ILE A C 1
ATOM 829 O O . ILE A 1 116 ? 59.304 8.357 -30.871 1.00 12.09 110 ILE A O 1
ATOM 834 N N . VAL A 1 117 ? 58.128 9.297 -29.196 1.00 12.81 111 VAL A N 1
ATOM 835 C CA . VAL A 1 117 ? 56.837 8.880 -29.725 1.00 13.56 111 VAL A CA 1
ATOM 836 C C . VAL A 1 117 ? 55.925 10.096 -29.721 1.00 12.18 111 VAL A C 1
ATOM 837 O O . VAL A 1 117 ? 55.733 10.730 -28.683 1.00 13.51 111 VAL A O 1
ATOM 841 N N . VAL A 1 118 ? 55.381 10.426 -30.889 1.00 11.99 112 VAL A N 1
ATOM 842 C CA . VAL A 1 118 ? 54.489 11.572 -31.027 1.00 13.32 112 VAL A CA 1
ATOM 843 C C . VAL A 1 118 ? 53.075 11.124 -31.398 1.00 12.89 112 VAL A C 1
ATOM 844 O O . VAL A 1 118 ? 52.876 10.463 -32.415 1.00 13.22 112 VAL A O 1
ATOM 848 N N . PRO A 1 119 ? 52.074 11.469 -30.569 1.00 14.11 113 PRO A N 1
ATOM 849 C CA . PRO A 1 119 ? 50.699 11.073 -30.881 1.00 13.82 113 PRO A CA 1
ATOM 850 C C . PRO A 1 119 ? 50.169 11.842 -32.088 1.00 13.85 113 PRO A C 1
ATOM 851 O O . PRO A 1 119 ? 50.495 13.019 -32.282 1.00 15.20 113 PRO A O 1
ATOM 855 N N . ILE A 1 120 ? 49.367 11.168 -32.901 1.00 13.87 114 ILE A N 1
ATOM 856 C CA . ILE A 1 120 ? 48.786 11.764 -34.097 1.00 14.49 114 ILE A CA 1
ATOM 857 C C . ILE A 1 120 ? 47.287 11.948 -33.873 1.00 16.43 114 ILE A C 1
ATOM 858 O O . ILE A 1 120 ? 46.586 10.998 -33.520 1.00 15.52 114 ILE A O 1
ATOM 863 N N . PHE A 1 121 ? 46.797 13.168 -34.086 1.00 17.06 115 PHE A N 1
ATOM 864 C CA . PHE A 1 121 ? 45.385 13.473 -33.868 1.00 18.87 115 PHE A CA 1
ATOM 865 C C . PHE A 1 121 ? 44.545 13.687 -35.117 1.00 20.64 115 PHE A C 1
ATOM 866 O O . PHE A 1 121 ? 45.038 14.096 -36.168 1.00 20.24 115 PHE A O 1
ATOM 874 N N . LYS A 1 122 ? 43.254 13.424 -34.961 1.00 18.95 116 LYS A N 1
ATOM 875 C CA . LYS A 1 122 ? 42.266 13.586 -36.015 1.00 23.87 116 LYS A CA 1
ATOM 876 C C . LYS A 1 122 ? 40.944 13.868 -35.315 1.00 26.46 116 LYS A C 1
ATOM 877 O O . LYS A 1 122 ? 40.354 12.975 -34.710 1.00 25.60 116 LYS A O 1
ATOM 883 N N . ASP A 1 123 ? 40.493 15.116 -35.381 1.00 41.99 117 ASP A N 1
ATOM 884 C CA . ASP A 1 123 ? 39.238 15.508 -34.749 1.00 44.89 117 ASP A CA 1
ATOM 885 C C . ASP A 1 123 ? 39.292 15.267 -33.239 1.00 45.56 117 ASP A C 1
ATOM 886 O O . ASP A 1 123 ? 38.388 14.662 -32.664 1.00 46.05 117 ASP A O 1
ATOM 891 N N . ASP A 1 124 ? 40.365 15.736 -32.608 1.00 37.37 118 ASP A N 1
ATOM 892 C CA . ASP A 1 124 ? 40.550 15.599 -31.165 1.00 37.12 118 ASP A CA 1
ATOM 893 C C . ASP A 1 124 ? 40.710 14.158 -30.684 1.00 35.15 118 ASP A C 1
ATOM 894 O O . ASP A 1 124 ? 40.734 13.894 -29.481 1.00 35.03 118 ASP A O 1
ATOM 899 N N . LYS A 1 125 ? 40.824 13.230 -31.626 1.00 28.33 119 LYS A N 1
ATOM 900 C CA . LYS A 1 125 ? 40.994 11.821 -31.295 1.00 24.72 119 LYS A CA 1
ATOM 901 C C . LYS A 1 125 ? 42.380 11.350 -31.726 1.00 21.97 119 LYS A C 1
ATOM 902 O O . LYS A 1 125 ? 42.846 11.691 -32.812 1.00 19.00 119 LYS A O 1
ATOM 908 N N . ILE A 1 126 ? 43.044 10.576 -30.873 1.00 24.55 120 ILE A N 1
ATOM 909 C CA . ILE A 1 126 ? 44.359 10.054 -31.222 1.00 21.76 120 ILE A CA 1
ATOM 910 C C . ILE A 1 126 ? 44.119 8.865 -32.143 1.00 22.29 120 ILE A C 1
ATOM 911 O O . ILE A 1 126 ? 43.435 7.913 -31.767 1.00 23.44 120 ILE A O 1
ATOM 916 N N . ILE A 1 127 ? 44.658 8.926 -33.356 1.00 18.03 121 ILE A N 1
ATOM 917 C CA . ILE A 1 127 ? 44.470 7.845 -34.314 1.00 17.45 121 ILE A CA 1
ATOM 918 C C . ILE A 1 127 ? 45.711 6.975 -34.484 1.00 15.50 121 ILE A C 1
ATOM 919 O O . ILE A 1 127 ? 45.683 5.970 -35.200 1.00 16.22 121 ILE A O 1
ATOM 924 N N . GLY A 1 128 ? 46.794 7.362 -33.820 1.00 15.76 122 GLY A N 1
ATOM 925 C CA . GLY A 1 128 ? 48.026 6.594 -33.910 1.00 15.18 122 GLY A CA 1
ATOM 926 C C . GLY A 1 128 ? 49.211 7.361 -33.360 1.00 14.25 122 GLY A C 1
ATOM 927 O O . GLY A 1 128 ? 49.045 8.388 -32.708 1.00 14.82 122 GLY A O 1
ATOM 928 N N . VAL A 1 129 ? 50.412 6.853 -33.613 1.00 13.51 123 VAL A N 1
ATOM 929 C CA . VAL A 1 129 ? 51.626 7.515 -33.156 1.00 13.09 123 VAL A CA 1
ATOM 930 C C . VAL A 1 129 ? 52.763 7.333 -34.142 1.00 12.60 123 VAL A C 1
ATOM 931 O O . VAL A 1 129 ? 52.774 6.387 -34.929 1.00 11.51 123 VAL A O 1
ATOM 935 N N . LEU A 1 130 ? 53.705 8.272 -34.088 1.00 13.58 124 LEU A N 1
ATOM 936 C CA . LEU A 1 130 ? 54.923 8.211 -34.878 1.00 12.76 124 LEU A CA 1
ATOM 937 C C . LEU A 1 130 ? 55.914 7.744 -33.821 1.00 12.41 124 LEU A C 1
ATOM 938 O O . LEU A 1 130 ? 56.018 8.352 -32.751 1.00 12.79 124 LEU A O 1
ATOM 943 N N . ASP A 1 131 ? 56.629 6.665 -34.115 1.00 10.67 125 ASP A N 1
ATOM 944 C CA . ASP A 1 131 ? 57.588 6.101 -33.178 1.00 11.93 125 ASP A CA 1
ATOM 945 C C . ASP A 1 131 ? 58.967 6.005 -33.816 1.00 11.53 125 ASP A C 1
ATOM 946 O O . ASP A 1 131 ? 59.112 5.459 -34.906 1.00 13.00 125 ASP A O 1
ATOM 951 N N . ILE A 1 132 ? 59.974 6.554 -33.141 1.00 11.87 126 ILE A N 1
ATOM 952 C CA . ILE A 1 132 ? 61.344 6.508 -33.644 1.00 11.37 126 ILE A CA 1
ATOM 953 C C . ILE A 1 132 ? 62.241 5.982 -32.526 1.00 11.74 126 ILE A C 1
ATOM 954 O O . ILE A 1 132 ? 62.285 6.554 -31.433 1.00 10.87 126 ILE A O 1
ATOM 959 N N . ASP A 1 133 ? 62.942 4.884 -32.802 1.00 11.38 127 ASP A N 1
ATOM 960 C CA . ASP A 1 133 ? 63.833 4.266 -31.823 1.00 12.14 127 ASP A CA 1
ATOM 961 C C . ASP A 1 133 ? 65.287 4.454 -32.225 1.00 12.67 127 ASP A C 1
ATOM 962 O O . ASP A 1 133 ? 65.600 4.550 -33.411 1.00 12.94 127 ASP A O 1
ATOM 967 N N . ALA A 1 134 ? 66.173 4.479 -31.231 1.00 13.06 128 ALA A N 1
ATOM 968 C CA . ALA A 1 134 ? 67.604 4.650 -31.467 1.00 15.24 128 ALA A CA 1
ATOM 969 C C . ALA A 1 134 ? 68.405 3.559 -30.757 1.00 15.24 128 ALA A C 1
ATOM 970 O O . ALA A 1 134 ? 67.996 3.058 -29.707 1.00 15.10 128 ALA A O 1
ATOM 972 N N . PRO A 1 135 ? 69.561 3.178 -31.327 1.00 18.25 129 PRO A N 1
ATOM 973 C CA . PRO A 1 135 ? 70.442 2.146 -30.770 1.00 19.76 129 PRO A CA 1
ATOM 974 C C . PRO A 1 135 ? 71.339 2.669 -29.645 1.00 22.18 129 PRO A C 1
ATOM 975 O O . PRO A 1 135 ? 72.105 1.910 -29.048 1.00 23.38 129 PRO A O 1
ATOM 979 N N . ILE A 1 136 ? 71.244 3.966 -29.373 1.00 18.32 130 ILE A N 1
ATOM 980 C CA . ILE A 1 136 ? 72.030 4.599 -28.319 1.00 19.93 130 ILE A CA 1
ATOM 981 C C . ILE A 1 136 ? 71.088 5.386 -27.414 1.00 18.32 130 ILE A C 1
ATOM 982 O O . ILE A 1 136 ? 69.960 5.685 -27.802 1.00 18.40 130 ILE A O 1
ATOM 987 N N . THR A 1 137 ? 71.537 5.709 -26.205 1.00 20.93 131 THR A N 1
ATOM 988 C CA . THR A 1 137 ? 70.708 6.472 -25.280 1.00 19.87 131 THR A CA 1
ATOM 989 C C . THR A 1 137 ? 70.770 7.960 -25.612 1.00 20.23 131 THR A C 1
ATOM 990 O O . THR A 1 137 ? 71.649 8.402 -26.350 1.00 18.69 131 THR A O 1
ATOM 994 N N . ASP A 1 138 ? 69.820 8.717 -25.070 1.00 19.61 132 ASP A N 1
ATOM 995 C CA . ASP A 1 138 ? 69.742 10.166 -25.256 1.00 21.04 132 ASP A CA 1
ATOM 996 C C . ASP A 1 138 ? 69.874 10.647 -26.699 1.00 20.21 132 ASP A C 1
ATOM 997 O O . ASP A 1 138 ? 70.551 11.640 -26.964 1.00 20.02 132 ASP A O 1
ATOM 1002 N N . ARG A 1 139 ? 69.217 9.962 -27.628 1.00 19.54 133 ARG A N 1
ATOM 1003 C CA . ARG A 1 139 ? 69.291 10.344 -29.035 1.00 18.21 133 ARG A CA 1
ATOM 1004 C C . ARG A 1 139 ? 68.468 11.585 -29.378 1.00 16.96 133 ARG A C 1
ATOM 1005 O O . ARG A 1 139 ? 68.872 12.390 -30.213 1.00 15.67 133 ARG A O 1
ATOM 1013 N N . PHE A 1 140 ? 67.321 11.741 -28.726 1.00 16.46 134 PHE A N 1
ATOM 1014 C CA . PHE A 1 140 ? 66.425 12.855 -29.013 1.00 17.08 134 PHE A CA 1
ATOM 1015 C C . PHE A 1 140 ? 66.378 13.945 -27.945 1.00 18.67 134 PHE A C 1
ATOM 1016 O O . PHE A 1 140 ? 66.419 13.660 -26.750 1.00 18.93 134 PHE A O 1
ATOM 1024 N N . ASP A 1 141 ? 66.301 15.198 -28.390 1.00 21.04 135 ASP A N 1
ATOM 1025 C CA . ASP A 1 141 ? 66.222 16.332 -27.473 1.00 22.91 135 ASP A CA 1
ATOM 1026 C C . ASP A 1 141 ? 65.011 17.204 -27.799 1.00 23.01 135 ASP A C 1
ATOM 1027 O O . ASP A 1 141 ? 64.232 16.884 -28.695 1.00 22.22 135 ASP A O 1
ATOM 1032 N N . ASP A 1 142 ? 64.853 18.302 -27.066 1.00 22.39 136 ASP A N 1
ATOM 1033 C CA . ASP A 1 142 ? 63.726 19.207 -27.272 1.00 22.40 136 ASP A CA 1
ATOM 1034 C C . ASP A 1 142 ? 63.640 19.745 -28.696 1.00 21.09 136 ASP A C 1
ATOM 1035 O O . ASP A 1 142 ? 62.546 19.965 -29.216 1.00 20.80 136 ASP A O 1
ATOM 1040 N N . ASN A 1 143 ? 64.791 19.961 -29.323 1.00 20.28 137 ASN A N 1
ATOM 1041 C CA . ASN A 1 143 ? 64.810 20.473 -30.686 1.00 20.17 137 ASN A CA 1
ATOM 1042 C C . ASN A 1 143 ? 64.206 19.438 -31.632 1.00 18.24 137 ASN A C 1
ATOM 1043 O O . ASN A 1 143 ? 63.387 19.773 -32.489 1.00 18.90 137 ASN A O 1
ATOM 1048 N N . ASP A 1 144 ? 64.602 18.179 -31.468 1.00 18.73 138 ASP A N 1
ATOM 1049 C CA . ASP A 1 144 ? 64.064 17.109 -32.304 1.00 17.30 138 ASP A CA 1
ATOM 1050 C C . ASP A 1 144 ? 62.561 17.017 -32.081 1.00 16.57 138 ASP A C 1
ATOM 1051 O O . ASP A 1 144 ? 61.785 16.873 -33.023 1.00 16.48 138 ASP A O 1
ATOM 1056 N N . LYS A 1 145 ? 62.157 17.101 -30.816 1.00 16.61 139 LYS A N 1
ATOM 1057 C CA . LYS A 1 145 ? 60.752 17.031 -30.448 1.00 17.25 139 LYS A CA 1
ATOM 1058 C C . LYS A 1 145 ? 59.928 18.092 -31.171 1.00 17.05 139 LYS A C 1
ATOM 1059 O O . LYS A 1 145 ? 58.886 17.795 -31.754 1.00 17.83 139 LYS A O 1
ATOM 1065 N N . GLU A 1 146 ? 60.403 19.333 -31.136 1.00 16.06 140 GLU A N 1
ATOM 1066 C CA . GLU A 1 146 ? 59.699 20.435 -31.781 1.00 17.91 140 GLU A CA 1
ATOM 1067 C C . GLU A 1 146 ? 59.526 20.216 -33.281 1.00 16.64 140 GLU A C 1
ATOM 1068 O O . GLU A 1 146 ? 58.431 20.364 -33.822 1.00 15.43 140 GLU A O 1
ATOM 1074 N N . HIS A 1 147 ? 60.613 19.858 -33.955 1.00 17.27 141 HIS A N 1
ATOM 1075 C CA . HIS A 1 147 ? 60.552 19.639 -35.390 1.00 16.10 141 HIS A CA 1
ATOM 1076 C C . HIS A 1 147 ? 59.738 18.419 -35.789 1.00 15.17 141 HIS A C 1
ATOM 1077 O O . HIS A 1 147 ? 59.011 18.451 -36.780 1.00 14.40 141 HIS A O 1
ATOM 1084 N N . LEU A 1 148 ? 59.856 17.339 -3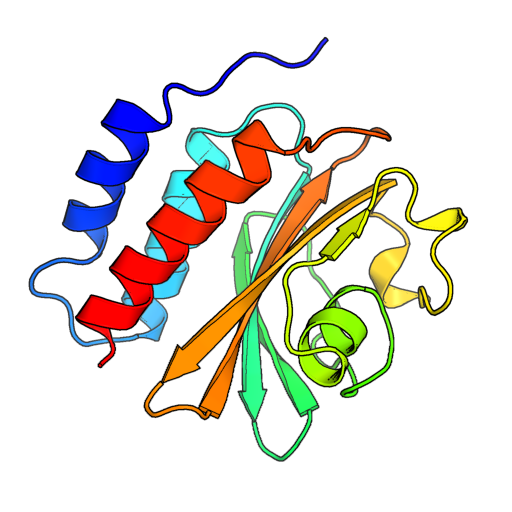5.024 1.00 15.68 142 LEU A N 1
ATOM 1085 C CA . LEU A 1 148 ? 59.103 16.140 -35.347 1.00 15.79 142 LEU A CA 1
ATOM 1086 C C . LEU A 1 148 ? 57.612 16.367 -35.104 1.00 15.49 142 LEU A C 1
ATOM 1087 O O . LEU A 1 148 ? 56.776 15.859 -35.845 1.00 15.25 142 LEU A O 1
ATOM 1092 N N . GLU A 1 149 ? 57.271 17.139 -34.076 1.00 16.52 143 GLU A N 1
ATOM 1093 C CA . GLU A 1 149 ? 55.864 17.420 -33.820 1.00 17.53 143 GLU A CA 1
ATOM 1094 C C . GLU A 1 149 ? 55.316 18.264 -34.969 1.00 17.96 143 GLU A C 1
ATOM 1095 O O . GLU A 1 149 ? 54.162 18.112 -35.367 1.00 17.04 143 GLU A O 1
ATOM 1101 N N . ALA A 1 150 ? 56.152 19.141 -35.519 1.00 16.31 144 ALA A N 1
ATOM 1102 C CA . ALA A 1 150 ? 55.730 19.981 -36.636 1.00 16.59 144 ALA A CA 1
ATOM 1103 C C . ALA A 1 150 ? 55.471 19.107 -37.863 1.00 16.81 144 ALA A C 1
ATOM 1104 O O . ALA A 1 150 ? 54.531 19.346 -38.625 1.00 16.90 144 ALA A O 1
ATOM 1106 N N . ILE A 1 151 ? 56.310 18.095 -38.056 1.00 15.48 145 ILE A N 1
ATOM 1107 C CA . ILE A 1 151 ? 56.137 17.197 -39.190 1.00 16.33 145 ILE A CA 1
ATOM 1108 C C . ILE A 1 151 ? 54.845 16.400 -39.010 1.00 14.38 145 ILE A C 1
ATOM 1109 O O . ILE A 1 151 ? 54.109 16.169 -39.967 1.00 14.99 145 ILE A O 1
ATOM 1114 N N . VAL A 1 152 ? 54.558 15.988 -37.779 1.00 14.95 146 VAL A N 1
ATOM 1115 C CA . VAL A 1 152 ? 53.333 15.244 -37.529 1.00 14.76 146 VAL A CA 1
ATOM 1116 C C . VAL A 1 152 ? 52.128 16.128 -37.836 1.00 15.74 146 VAL A C 1
ATOM 1117 O O . VAL A 1 152 ? 51.110 15.649 -38.332 1.00 15.78 146 VAL A O 1
ATOM 1121 N N . LYS A 1 153 ? 52.252 17.423 -37.559 1.00 17.95 147 LYS A N 1
ATOM 1122 C CA . LYS A 1 153 ? 51.163 18.355 -37.829 1.00 18.96 147 LYS A CA 1
ATOM 1123 C C . LYS A 1 153 ? 50.881 18.401 -39.329 1.00 18.05 147 LYS A C 1
ATOM 1124 O O . LYS A 1 153 ? 49.732 18.515 -39.746 1.00 18.51 147 LYS A O 1
ATOM 1130 N N . ILE A 1 154 ? 51.933 18.307 -40.137 1.00 17.13 148 ILE A N 1
ATOM 1131 C CA . ILE A 1 154 ? 51.777 18.316 -41.590 1.00 17.52 148 ILE A CA 1
ATOM 1132 C C . ILE A 1 154 ? 51.002 17.070 -42.012 1.00 16.60 148 ILE A C 1
ATOM 1133 O O . ILE A 1 154 ? 50.156 17.122 -42.903 1.00 17.67 148 ILE A O 1
ATOM 1138 N N . ILE A 1 155 ? 51.303 15.944 -41.372 1.00 16.56 149 ILE A N 1
ATOM 1139 C CA . ILE A 1 155 ? 50.613 14.697 -41.678 1.00 15.76 149 ILE A CA 1
ATOM 1140 C C . ILE A 1 155 ? 49.144 14.818 -41.280 1.00 17.25 149 ILE A C 1
ATOM 1141 O O . ILE A 1 155 ? 48.252 14.442 -42.038 1.00 16.29 149 ILE A O 1
ATOM 1146 N N . GLU A 1 156 ? 48.900 15.357 -40.090 1.00 18.09 150 GLU A N 1
ATOM 1147 C CA . GLU A 1 156 ? 47.540 15.534 -39.600 1.00 20.21 150 GLU A CA 1
ATOM 1148 C C . GLU A 1 156 ? 46.701 16.377 -40.555 1.00 21.63 150 GLU A C 1
ATOM 1149 O O . GLU A 1 156 ? 45.559 16.034 -40.854 1.00 22.26 150 GLU A O 1
ATOM 1155 N N . LYS A 1 157 ? 47.272 17.476 -41.036 1.00 24.17 151 LYS A N 1
ATOM 1156 C CA . LYS A 1 157 ? 46.554 18.363 -41.944 1.00 26.59 151 LYS A CA 1
ATOM 1157 C C . LYS A 1 157 ? 46.116 17.660 -43.222 1.00 27.28 151 LYS A C 1
ATOM 1158 O O . LYS A 1 157 ? 45.049 17.946 -43.765 1.00 28.30 151 LYS A O 1
ATOM 1164 N N . GLN A 1 158 ? 46.941 16.735 -43.697 1.00 27.24 152 GLN A N 1
ATOM 1165 C CA . GLN A 1 158 ? 46.633 16.003 -44.918 1.00 27.71 152 GLN A CA 1
ATOM 1166 C C . GLN A 1 158 ? 45.556 14.951 -44.694 1.00 28.50 152 GLN A C 1
ATOM 1167 O O . GLN A 1 158 ? 44.716 14.720 -45.563 1.00 29.39 152 GLN A O 1
ATOM 1173 N N . LEU A 1 159 ? 45.590 14.312 -43.529 1.00 27.84 153 LEU A N 1
ATOM 1174 C CA . LEU A 1 159 ? 44.624 13.273 -43.194 1.00 28.56 153 LEU A CA 1
ATOM 1175 C C . LEU A 1 159 ? 43.292 13.847 -42.730 1.00 30.59 153 LEU A C 1
ATOM 1176 O O . LEU A 1 159 ? 42.255 13.192 -42.841 1.00 31.18 153 LEU A O 1
ATOM 1181 N N . ALA A 1 160 ? 43.327 15.068 -42.206 1.00 39.46 154 ALA A N 1
ATOM 1182 C CA . ALA A 1 160 ? 42.122 15.731 -41.721 1.00 40.38 154 ALA A CA 1
ATOM 1183 C C . ALA A 1 160 ? 41.022 15.689 -42.776 1.00 41.63 154 ALA A C 1
ATOM 1184 O O . ALA A 1 160 ? 39.924 15.183 -42.461 1.00 42.35 154 ALA A O 1
#

Foldseek 3Di:
DWDDFPLVVLLVVLLVLQPPDADLLSSQQVVQVSCVVGGPQFAKKGKWFQDPQWTAGGHMDHDDADGTGHQCAAQFNVCQVVVAKDWFQARVPDVRHDPRCVQAGTKIKGFADEPNHGGIIIIIGGNHGRRDDPVNVVSVNSSSVSNRVSND

CATH classification: 3.30.450.40

Secondary structure (DSSP, 8-state):
------HHHHHHHHHHTTTT---HHHHHHHHHHHHHHH-SS-SEEEEEEEETTEEEEEEEEES---SEEETTSHHHHHHHHHTS-EEES-GGGSTT--GGGTT-SEEEEEEEEETTEEEEEEEEEESSSS---HHHHHHHHHHHHHHHHHH-

B-factor: mean 22.77, std 11.59, range [9.76, 80.49]